Protein AF-A0A9E3Y944-F1 (afdb_monomer)

Structure (mmCIF, N/CA/C/O backbone):
data_AF-A0A9E3Y944-F1
#
_entry.id   AF-A0A9E3Y944-F1
#
loop_
_atom_site.group_PDB
_atom_site.id
_atom_site.type_symbol
_atom_site.label_atom_id
_atom_site.label_alt_id
_atom_site.label_comp_id
_atom_site.label_asym_id
_atom_site.label_entity_id
_atom_site.label_seq_id
_atom_site.pdbx_PDB_ins_code
_atom_site.Cartn_x
_atom_site.Cartn_y
_atom_site.Cartn_z
_atom_site.occupancy
_atom_site.B_iso_or_equiv
_atom_site.auth_seq_id
_atom_site.auth_comp_id
_atom_site.auth_asym_id
_atom_site.auth_atom_id
_atom_site.pdbx_PDB_model_num
ATOM 1 N N . MET A 1 1 ? 18.717 -58.190 49.166 1.00 42.91 1 MET A N 1
ATOM 2 C CA . MET A 1 1 ? 19.718 -58.370 48.093 1.00 42.91 1 MET A CA 1
ATOM 3 C C . MET A 1 1 ? 20.079 -56.992 47.581 1.00 42.91 1 MET A C 1
ATOM 5 O O . MET A 1 1 ? 19.170 -56.248 47.241 1.00 42.91 1 MET A O 1
ATOM 9 N N . THR A 1 2 ? 21.357 -56.631 47.616 1.00 50.69 2 THR A N 1
ATOM 10 C CA . THR A 1 2 ? 21.852 -55.272 47.348 1.00 50.69 2 THR A CA 1
ATOM 11 C C . THR A 1 2 ? 23.089 -55.348 46.461 1.00 50.69 2 THR A C 1
ATOM 13 O O . THR A 1 2 ? 24.039 -56.039 46.811 1.00 50.69 2 THR A O 1
ATOM 16 N N . ALA A 1 3 ? 23.063 -54.632 45.341 1.00 40.94 3 ALA A N 1
ATOM 17 C CA . ALA A 1 3 ? 24.206 -54.298 44.492 1.00 40.94 3 ALA A CA 1
ATOM 18 C C . ALA A 1 3 ? 23.896 -52.880 43.979 1.00 40.94 3 ALA A C 1
ATOM 20 O O . ALA A 1 3 ? 22.859 -52.686 43.353 1.00 40.94 3 ALA A O 1
ATOM 21 N N . GLU A 1 4 ? 24.534 -51.807 44.442 1.00 42.47 4 GLU A N 1
ATOM 22 C CA . GLU A 1 4 ? 25.970 -51.479 44.527 1.00 42.47 4 GLU A CA 1
ATOM 23 C C . GLU A 1 4 ? 26.572 -51.059 43.174 1.00 42.47 4 GLU A C 1
ATOM 25 O O . GLU A 1 4 ? 26.452 -51.739 42.157 1.00 42.47 4 GLU A O 1
ATOM 30 N N . SER A 1 5 ? 27.176 -49.870 43.189 1.00 48.81 5 SER A N 1
ATOM 31 C CA . SER A 1 5 ? 27.512 -49.037 42.034 1.00 48.81 5 SER A CA 1
ATOM 32 C C . SER A 1 5 ? 28.901 -49.319 41.452 1.00 48.81 5 SER A C 1
ATOM 34 O O . SER A 1 5 ? 29.883 -49.350 42.191 1.00 48.81 5 SER A O 1
ATOM 36 N N . ALA A 1 6 ? 29.034 -49.365 40.121 1.00 43.41 6 ALA A N 1
ATOM 37 C CA . ALA A 1 6 ? 30.316 -49.296 39.398 1.00 43.41 6 ALA A CA 1
ATOM 38 C C . ALA A 1 6 ? 30.081 -49.078 37.885 1.00 43.41 6 ALA A C 1
ATOM 40 O O . ALA A 1 6 ? 29.029 -49.465 37.395 1.00 43.41 6 ALA A O 1
ATOM 41 N N . LYS A 1 7 ? 30.990 -48.537 37.057 1.00 39.50 7 LYS A N 1
ATOM 42 C CA . LYS A 1 7 ? 32.161 -47.643 37.228 1.00 39.50 7 LYS A CA 1
ATOM 43 C C . LYS A 1 7 ? 32.462 -47.011 35.844 1.00 39.50 7 LYS A C 1
ATOM 45 O O . LYS A 1 7 ? 31.946 -47.460 34.829 1.00 39.50 7 LYS A O 1
ATOM 50 N N . ARG A 1 8 ? 33.293 -45.962 35.820 1.00 43.53 8 ARG A N 1
ATOM 51 C CA . ARG A 1 8 ? 33.811 -45.263 34.616 1.00 43.53 8 ARG A CA 1
ATOM 52 C C . ARG A 1 8 ? 34.724 -46.172 33.747 1.00 43.53 8 ARG A C 1
ATOM 54 O O . ARG A 1 8 ? 35.094 -47.238 34.228 1.00 43.53 8 ARG A O 1
ATOM 61 N N . VAL A 1 9 ? 35.226 -45.640 32.609 1.00 42.06 9 VAL A N 1
ATOM 62 C CA . VAL A 1 9 ? 36.671 -45.564 32.194 1.00 42.06 9 VAL A CA 1
ATOM 63 C C . VAL A 1 9 ? 36.991 -45.969 30.719 1.00 42.06 9 VAL A C 1
ATOM 65 O O . VAL A 1 9 ? 36.713 -47.098 30.347 1.00 42.06 9 VAL A O 1
ATOM 68 N N . LEU A 1 10 ? 37.713 -45.079 29.985 1.00 41.59 10 LEU A N 1
ATOM 69 C CA . LEU A 1 10 ? 38.567 -45.263 28.760 1.00 41.59 10 LEU A CA 1
ATOM 70 C C . LEU A 1 10 ? 37.928 -45.905 27.489 1.00 41.59 10 LEU A C 1
ATOM 72 O O . LEU A 1 10 ? 36.894 -46.546 27.567 1.00 41.59 10 LEU A O 1
ATOM 76 N N . ALA A 1 11 ? 38.504 -45.851 26.275 1.00 35.75 11 ALA A N 1
ATOM 77 C CA . ALA A 1 11 ? 39.345 -44.866 25.562 1.00 35.75 11 ALA A CA 1
ATOM 78 C C . ALA A 1 11 ? 39.525 -45.316 24.096 1.00 35.75 11 ALA A C 1
ATOM 80 O O . ALA A 1 11 ? 39.413 -46.503 23.802 1.00 35.75 11 ALA A O 1
ATOM 81 N N . ALA A 1 12 ? 39.924 -44.405 23.205 1.00 39.59 12 ALA A N 1
ATOM 82 C CA . ALA A 1 12 ? 40.596 -44.759 21.954 1.00 39.59 12 ALA A CA 1
ATOM 83 C C . ALA A 1 12 ? 41.656 -43.697 21.633 1.00 39.59 12 ALA A C 1
ATOM 85 O O . ALA A 1 12 ? 41.335 -42.522 21.472 1.00 39.59 12 ALA A O 1
ATOM 86 N N . ALA A 1 13 ? 42.921 -44.109 21.581 1.00 39.19 13 ALA A N 1
ATOM 87 C CA . ALA A 1 13 ? 44.045 -43.264 21.196 1.00 39.19 13 ALA A CA 1
ATOM 88 C C . ALA A 1 13 ? 44.600 -43.743 19.855 1.00 39.19 13 ALA A C 1
ATOM 90 O O . ALA A 1 13 ? 44.690 -44.947 19.629 1.00 39.19 13 ALA A O 1
ATOM 91 N N . LEU A 1 14 ? 45.035 -42.811 19.008 1.00 42.38 14 LEU A N 1
ATOM 92 C CA . LEU A 1 14 ? 45.915 -43.098 17.877 1.00 42.38 14 LEU A CA 1
ATOM 93 C C . LEU A 1 14 ? 46.786 -41.868 17.617 1.00 42.38 14 LEU A C 1
ATOM 95 O O . LEU A 1 14 ? 46.366 -40.892 17.004 1.00 42.38 14 LEU A O 1
ATOM 99 N N . ALA A 1 15 ? 48.003 -41.915 18.154 1.00 42.09 15 ALA A N 1
ATOM 100 C CA . ALA A 1 15 ? 49.055 -40.949 17.875 1.00 42.09 15 ALA A CA 1
ATOM 101 C C . ALA A 1 15 ? 49.911 -41.458 16.709 1.00 42.09 15 ALA A C 1
ATOM 103 O O . ALA A 1 15 ? 50.175 -42.656 16.620 1.00 42.09 15 ALA A O 1
ATOM 104 N N . THR A 1 16 ? 50.396 -40.557 15.855 1.00 49.53 16 THR A N 1
ATOM 105 C CA . THR A 1 16 ? 51.468 -40.864 14.895 1.00 49.53 16 THR A CA 1
ATOM 106 C C . THR A 1 16 ? 52.508 -39.748 14.960 1.00 49.53 16 THR A C 1
ATOM 108 O O . THR A 1 16 ? 52.182 -38.583 14.750 1.00 49.53 16 THR A O 1
ATOM 111 N N . LEU A 1 17 ? 53.743 -40.102 15.325 1.00 42.56 17 LEU A N 1
ATOM 112 C CA . LEU A 1 17 ? 54.882 -39.183 15.437 1.00 42.56 17 LEU A CA 1
ATOM 113 C C . LEU A 1 17 ? 55.502 -38.895 14.062 1.00 42.56 17 LEU A C 1
ATOM 115 O O . LEU A 1 17 ? 55.553 -39.785 13.216 1.00 42.56 17 LEU A O 1
ATOM 119 N N . LEU A 1 18 ? 56.107 -37.712 13.908 1.00 49.50 18 LEU A N 1
ATOM 120 C CA . LEU A 1 18 ? 57.105 -37.425 12.870 1.00 49.50 18 LEU A CA 1
ATOM 121 C C . LEU A 1 18 ? 58.295 -36.641 13.444 1.00 49.50 18 LEU A C 1
ATOM 123 O O . LEU A 1 18 ? 58.135 -35.816 14.342 1.00 49.50 18 LEU A O 1
ATOM 127 N N . LEU A 1 19 ? 59.494 -36.971 12.948 1.00 48.78 19 LEU A N 1
ATOM 128 C CA . LEU A 1 19 ? 60.797 -36.755 13.592 1.00 48.78 19 LEU A CA 1
ATOM 129 C C . LEU A 1 19 ? 61.921 -36.660 12.537 1.00 48.78 19 LEU A C 1
ATOM 131 O O . LEU A 1 19 ? 61.824 -37.324 11.510 1.00 48.78 19 LEU A O 1
ATOM 135 N N . VAL A 1 20 ? 63.045 -35.963 12.751 1.00 48.31 20 VAL A N 1
ATOM 136 C CA . VAL A 1 20 ? 63.365 -34.877 13.709 1.00 48.31 20 VAL A CA 1
ATOM 137 C C . VAL A 1 20 ? 64.649 -34.172 13.233 1.00 48.31 20 VAL A C 1
ATOM 139 O O . VAL A 1 20 ? 65.540 -34.848 12.720 1.00 48.31 20 VAL A O 1
ATOM 142 N N . ALA A 1 21 ? 64.785 -32.852 13.413 1.00 46.34 21 ALA A N 1
ATOM 143 C CA . ALA A 1 21 ? 66.061 -32.152 13.205 1.00 46.34 21 ALA A CA 1
ATOM 144 C C . ALA A 1 21 ? 66.128 -30.816 13.965 1.00 46.34 21 ALA A C 1
ATOM 146 O O . ALA A 1 21 ? 65.141 -30.089 14.032 1.00 46.34 21 ALA A O 1
ATOM 147 N N . ALA A 1 22 ? 67.304 -30.497 14.509 1.00 47.91 22 ALA A N 1
ATOM 148 C CA . ALA A 1 22 ? 67.586 -29.252 15.218 1.00 47.91 22 ALA A CA 1
ATOM 149 C C . ALA A 1 22 ? 68.597 -28.389 14.444 1.00 47.91 22 ALA A C 1
ATOM 151 O O . ALA A 1 22 ? 69.594 -28.912 13.951 1.00 47.91 22 ALA A O 1
ATOM 152 N N . CYS A 1 23 ? 68.373 -27.075 14.441 1.00 49.53 23 CYS A N 1
ATOM 153 C CA . CYS A 1 23 ? 69.399 -26.035 14.326 1.00 49.53 23 CYS A CA 1
ATOM 154 C C . CYS A 1 23 ? 69.097 -25.045 15.462 1.00 49.53 23 CYS A C 1
ATOM 156 O O . CYS A 1 23 ? 67.969 -24.575 15.570 1.00 49.53 23 CYS A O 1
ATOM 158 N N . ASP A 1 24 ? 69.939 -24.994 16.491 1.00 42.72 24 ASP A N 1
ATOM 159 C CA . ASP A 1 24 ? 71.101 -24.092 16.627 1.00 42.72 24 ASP A CA 1
ATOM 160 C C . ASP A 1 24 ? 70.684 -22.716 17.195 1.00 42.72 24 ASP A C 1
ATOM 162 O O . ASP A 1 24 ? 69.557 -22.262 17.010 1.00 42.72 24 ASP A O 1
ATOM 166 N N . SER A 1 25 ? 71.530 -22.108 18.026 1.00 51.06 25 SER A N 1
ATOM 167 C CA . SER A 1 25 ? 71.159 -21.041 18.963 1.00 51.06 25 SER A CA 1
ATOM 168 C C . SER A 1 25 ? 72.151 -19.881 18.946 1.00 51.06 25 SER A C 1
ATOM 170 O O . SER A 1 25 ? 73.203 -19.942 19.575 1.00 51.06 25 SER A O 1
ATOM 172 N N . THR A 1 26 ? 71.787 -18.782 18.287 1.00 49.09 26 THR A N 1
ATOM 173 C CA . THR A 1 26 ? 72.357 -17.430 18.486 1.00 49.09 26 THR A CA 1
ATOM 174 C C . THR A 1 26 ? 71.375 -16.432 17.849 1.00 49.09 26 THR A C 1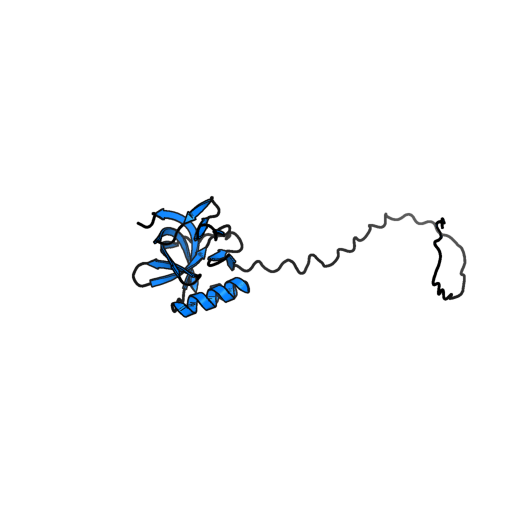
ATOM 176 O O . THR A 1 26 ? 71.092 -16.507 16.664 1.00 49.09 26 THR A O 1
ATOM 179 N N . GLN A 1 27 ? 70.591 -15.693 18.636 1.00 49.06 27 GLN A N 1
ATOM 180 C CA . GLN A 1 27 ? 70.938 -14.403 19.249 1.00 49.06 27 GLN A CA 1
ATOM 181 C C . GLN A 1 27 ? 71.018 -13.237 18.247 1.00 49.06 27 GLN A C 1
ATOM 183 O O . GLN A 1 27 ? 72.052 -13.042 17.621 1.00 49.06 27 GLN A O 1
ATOM 188 N N . ASP A 1 28 ? 70.001 -12.368 18.263 1.00 39.78 28 ASP A N 1
ATOM 189 C CA . ASP A 1 28 ? 70.232 -10.917 18.255 1.00 39.78 28 ASP A CA 1
ATOM 190 C C . ASP A 1 28 ? 69.121 -10.157 19.012 1.00 39.78 28 ASP A C 1
ATOM 192 O O . ASP A 1 28 ? 68.056 -10.705 19.310 1.00 39.78 28 ASP A O 1
ATOM 196 N N . ARG A 1 29 ? 69.398 -8.904 19.385 1.00 47.12 29 ARG A N 1
ATOM 197 C CA . ARG A 1 29 ? 68.495 -7.976 20.077 1.00 47.12 29 ARG A CA 1
ATOM 198 C C . ARG A 1 29 ? 67.806 -7.070 19.053 1.00 47.12 29 ARG A C 1
ATOM 200 O O . ARG A 1 29 ? 68.489 -6.371 18.317 1.00 47.12 29 ARG A O 1
ATOM 207 N N . GLY A 1 30 ? 66.478 -6.978 19.082 1.00 35.75 30 GLY A N 1
ATOM 208 C CA . GLY A 1 30 ? 65.730 -6.077 18.197 1.00 35.75 30 GLY A CA 1
ATOM 209 C C . GLY A 1 30 ? 64.381 -5.678 18.784 1.00 35.75 30 GLY A C 1
ATOM 210 O O . GLY A 1 30 ? 63.474 -6.493 18.888 1.00 35.75 30 GLY A O 1
ATOM 211 N N . ASN A 1 31 ? 64.271 -4.422 19.203 1.00 43.91 31 ASN A N 1
ATOM 212 C CA . ASN A 1 31 ? 63.045 -3.791 19.684 1.00 43.91 31 ASN A CA 1
ATOM 213 C C . ASN A 1 31 ? 62.163 -3.396 18.489 1.00 43.91 31 ASN A C 1
ATOM 215 O O . ASN A 1 31 ? 62.566 -2.474 17.789 1.00 43.91 31 ASN A O 1
ATOM 219 N N . GLU A 1 32 ? 60.970 -3.983 18.306 1.00 39.91 32 GLU A N 1
ATOM 220 C CA . GLU A 1 32 ? 59.918 -3.380 17.463 1.00 39.91 32 GLU A CA 1
ATOM 221 C C . GLU A 1 32 ? 58.499 -3.968 17.663 1.00 39.91 32 GLU A C 1
ATOM 223 O O . GLU A 1 32 ? 58.258 -5.142 17.414 1.00 39.91 32 GLU A O 1
ATOM 228 N N . LEU A 1 33 ? 57.578 -3.070 18.056 1.00 45.97 33 LEU A N 1
ATOM 229 C CA . LEU A 1 33 ? 56.108 -3.053 17.886 1.00 45.97 33 LEU A CA 1
ATOM 230 C C . LEU A 1 33 ? 55.227 -4.197 18.464 1.00 45.97 33 LEU A C 1
ATOM 232 O O . LEU A 1 33 ? 55.511 -5.380 18.298 1.00 45.97 33 LEU A O 1
ATOM 236 N N . PRO A 1 34 ? 54.072 -3.864 19.088 1.00 41.06 34 PRO A N 1
ATOM 237 C CA . PRO A 1 34 ? 53.089 -4.868 19.482 1.00 41.06 34 PRO A CA 1
ATOM 238 C C . PRO A 1 34 ? 52.435 -5.482 18.240 1.00 41.06 34 PRO A C 1
ATOM 240 O O . PRO A 1 34 ? 51.902 -4.768 17.386 1.00 41.06 34 PRO A O 1
ATOM 243 N N . THR A 1 35 ? 52.420 -6.814 18.162 1.00 37.28 35 THR A N 1
ATOM 244 C CA . THR A 1 35 ? 51.648 -7.537 17.150 1.00 37.28 35 THR A CA 1
ATOM 245 C C . THR A 1 35 ? 50.169 -7.226 17.350 1.00 37.28 35 THR A C 1
ATOM 247 O O . THR A 1 35 ? 49.524 -7.743 18.261 1.00 37.28 35 THR A O 1
ATOM 250 N N . THR A 1 36 ? 49.637 -6.346 16.504 1.00 46.53 36 THR A N 1
ATOM 251 C CA . THR A 1 36 ? 48.198 -6.093 16.435 1.00 46.53 36 THR A CA 1
ATOM 252 C C . THR A 1 36 ? 47.539 -7.416 16.073 1.00 46.53 36 THR A C 1
ATOM 254 O O . THR A 1 36 ? 47.828 -7.954 15.004 1.00 46.53 36 THR A O 1
ATOM 257 N N . SER A 1 37 ? 46.685 -7.957 16.948 1.00 45.06 37 SER A N 1
ATOM 258 C CA . SER A 1 37 ? 45.838 -9.085 16.568 1.00 45.06 37 SER A CA 1
ATOM 259 C C . SER A 1 37 ? 45.005 -8.647 15.375 1.00 45.06 37 SER A C 1
ATOM 261 O O . SER A 1 37 ? 44.083 -7.842 15.521 1.00 45.06 37 SER A O 1
ATOM 263 N N . VAL A 1 38 ? 45.340 -9.170 14.196 1.00 50.25 38 VAL A N 1
ATOM 264 C CA . VAL A 1 38 ? 44.440 -9.136 13.052 1.00 50.25 38 VAL A CA 1
ATOM 265 C C . VAL A 1 38 ? 43.253 -9.981 13.473 1.00 50.25 38 VAL A C 1
ATOM 267 O O . VAL A 1 38 ? 43.317 -11.207 13.478 1.00 50.25 38 VAL A O 1
ATOM 270 N N . VAL A 1 39 ? 42.193 -9.306 13.915 1.00 50.28 39 VAL A N 1
ATOM 271 C CA . VAL A 1 39 ? 40.886 -9.925 14.069 1.00 50.28 39 VAL A CA 1
ATOM 272 C C . VAL A 1 39 ? 40.542 -10.461 12.690 1.00 50.28 39 VAL A C 1
ATOM 274 O O . VAL A 1 39 ? 40.354 -9.677 11.756 1.00 50.28 39 VAL A O 1
ATOM 277 N N . GLU A 1 40 ? 40.495 -11.787 12.557 1.00 49.22 40 GLU A N 1
ATOM 278 C CA . GLU A 1 40 ? 39.879 -12.429 11.405 1.00 49.22 40 GLU A CA 1
ATOM 279 C C . GLU A 1 40 ? 38.422 -11.977 11.386 1.00 49.22 40 GLU A C 1
ATOM 281 O O . GLU A 1 40 ? 37.560 -12.508 12.086 1.00 49.22 40 GLU A O 1
ATOM 286 N N . THR A 1 41 ? 38.174 -10.917 10.618 1.00 48.56 41 THR A N 1
ATOM 287 C CA . THR A 1 41 ? 36.836 -10.423 10.331 1.00 48.56 41 THR A CA 1
ATOM 288 C C . THR A 1 41 ? 36.196 -11.478 9.453 1.00 48.56 41 THR A C 1
ATOM 290 O O . THR A 1 41 ? 36.349 -11.479 8.233 1.00 48.56 41 THR A O 1
ATOM 293 N N . THR A 1 42 ? 35.544 -12.434 10.113 1.00 50.84 42 THR A N 1
ATOM 294 C CA . THR A 1 42 ? 34.715 -13.457 9.487 1.00 50.84 42 THR A CA 1
ATOM 295 C C . THR A 1 42 ? 33.822 -12.785 8.458 1.00 50.84 42 THR A C 1
ATOM 297 O O . THR A 1 42 ? 33.106 -11.847 8.807 1.00 50.84 42 THR A O 1
ATOM 300 N N . ALA A 1 43 ? 33.830 -13.273 7.217 1.00 51.16 43 ALA A N 1
ATOM 301 C CA . ALA A 1 43 ? 33.137 -12.663 6.076 1.00 51.16 43 ALA A CA 1
ATOM 302 C C . ALA A 1 43 ? 31.588 -12.657 6.171 1.00 51.16 43 ALA A C 1
ATOM 304 O O . ALA A 1 43 ? 30.902 -12.389 5.191 1.00 51.16 43 ALA A O 1
ATOM 305 N N . SER A 1 44 ? 31.037 -12.908 7.362 1.00 47.94 44 SER A N 1
ATOM 306 C CA . SER A 1 44 ? 29.611 -12.979 7.687 1.00 47.94 44 SER A CA 1
ATOM 307 C C . SER A 1 44 ? 28.869 -11.637 7.597 1.00 47.94 44 SER A C 1
ATOM 309 O O . SER A 1 44 ? 27.660 -11.620 7.778 1.00 47.94 44 SER A O 1
ATOM 311 N N . THR A 1 45 ? 29.561 -10.520 7.355 1.00 51.66 45 THR A N 1
ATOM 312 C CA . THR A 1 45 ? 28.970 -9.175 7.207 1.00 51.66 45 THR A CA 1
ATOM 313 C C . THR A 1 45 ? 28.952 -8.658 5.765 1.00 51.66 45 THR A C 1
ATOM 315 O O . THR A 1 45 ? 28.555 -7.518 5.544 1.00 51.66 45 THR A O 1
ATOM 318 N N . VAL A 1 46 ? 29.377 -9.458 4.777 1.00 48.81 46 VAL A N 1
ATOM 319 C CA . VAL A 1 46 ? 29.471 -9.016 3.367 1.00 48.81 46 VAL A CA 1
ATOM 320 C C . VAL A 1 46 ? 28.309 -9.527 2.500 1.00 48.81 46 VAL A C 1
ATOM 322 O O . VAL A 1 46 ? 28.002 -8.914 1.483 1.00 48.81 46 VAL A O 1
ATOM 325 N N . GLU A 1 47 ? 27.603 -10.584 2.916 1.00 48.50 47 GLU A N 1
ATOM 326 C CA . GLU A 1 47 ? 26.369 -11.050 2.249 1.00 48.50 47 GLU A CA 1
ATOM 327 C C . GLU A 1 47 ? 25.093 -10.337 2.745 1.00 48.50 47 GLU A C 1
ATOM 329 O O . GLU A 1 47 ? 24.058 -10.418 2.090 1.00 48.50 47 GLU A O 1
ATOM 334 N N . GLU A 1 48 ? 25.160 -9.578 3.848 1.00 47.16 48 GLU A N 1
ATOM 335 C CA . GLU A 1 48 ? 24.006 -8.886 4.455 1.00 47.16 48 GLU A CA 1
ATOM 336 C C . GLU A 1 48 ? 24.009 -7.360 4.220 1.00 47.16 48 GLU A C 1
ATOM 338 O O . GLU A 1 48 ? 23.561 -6.566 5.043 1.00 47.16 48 GLU A O 1
ATOM 343 N N . ILE A 1 49 ? 24.481 -6.939 3.043 1.00 42.69 49 ILE A N 1
ATOM 344 C CA . ILE A 1 49 ? 23.998 -5.707 2.400 1.00 42.69 49 ILE A CA 1
ATOM 345 C C . ILE A 1 49 ? 23.388 -6.096 1.054 1.00 42.69 49 ILE A C 1
ATOM 347 O O . ILE A 1 49 ? 23.817 -5.659 -0.015 1.00 42.69 49 ILE A O 1
ATOM 351 N N . ALA A 1 50 ? 22.349 -6.931 1.109 1.00 50.44 50 ALA A N 1
ATOM 352 C CA . ALA A 1 50 ? 21.346 -6.891 0.060 1.00 50.44 50 ALA A CA 1
ATOM 353 C C . ALA A 1 50 ? 20.841 -5.442 -0.008 1.00 50.44 50 ALA A C 1
ATOM 355 O O . ALA A 1 50 ? 20.389 -4.903 1.005 1.00 50.44 50 ALA A O 1
ATOM 356 N N . GLU A 1 51 ? 20.947 -4.792 -1.173 1.00 50.38 51 GLU A N 1
ATOM 357 C CA . GLU A 1 51 ? 20.267 -3.515 -1.386 1.00 50.38 51 GLU A CA 1
ATOM 358 C C . GLU A 1 51 ? 18.800 -3.716 -1.014 1.00 50.38 51 GLU A C 1
ATOM 360 O O . GLU A 1 51 ? 18.113 -4.520 -1.649 1.00 50.38 51 GLU A O 1
ATOM 365 N N . ALA A 1 52 ? 18.345 -3.025 0.037 1.00 53.75 52 ALA A N 1
ATOM 366 C CA . ALA A 1 52 ? 16.976 -3.131 0.510 1.00 53.75 52 ALA A CA 1
ATOM 367 C C . ALA A 1 52 ? 16.046 -2.812 -0.662 1.00 53.75 52 ALA A C 1
ATOM 369 O O . ALA A 1 52 ? 15.968 -1.664 -1.113 1.00 53.75 52 ALA A O 1
ATOM 370 N 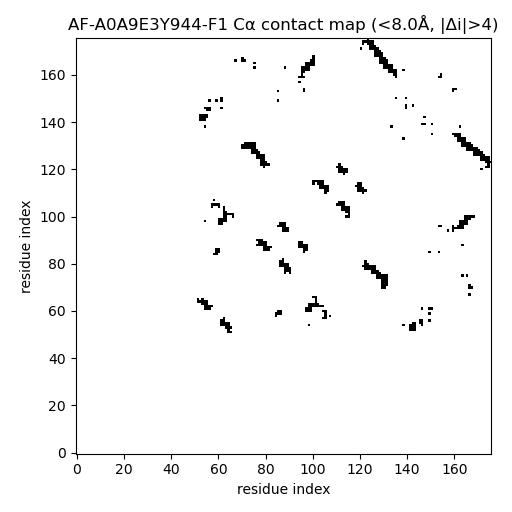N . LYS A 1 53 ? 15.402 -3.860 -1.186 1.00 63.84 53 LYS A N 1
ATOM 371 C CA . LYS A 1 53 ? 14.486 -3.773 -2.317 1.00 63.84 53 LYS A CA 1
ATOM 372 C C . LYS A 1 53 ? 13.430 -2.729 -1.985 1.00 63.84 53 LYS A C 1
ATOM 374 O O . LYS A 1 53 ? 12.897 -2.724 -0.885 1.00 63.84 53 LYS A O 1
ATOM 379 N N . GLY A 1 54 ? 13.178 -1.803 -2.906 1.00 82.69 54 GLY A N 1
ATOM 380 C CA . GLY A 1 54 ? 12.291 -0.663 -2.680 1.00 82.69 54 GLY A CA 1
ATOM 381 C C . GLY A 1 54 ? 10.895 -1.047 -2.182 1.00 82.69 54 GLY A C 1
ATOM 382 O O . GLY A 1 54 ? 10.300 -0.254 -1.457 1.00 82.69 54 GLY A O 1
ATOM 383 N N . LEU A 1 55 ? 10.407 -2.251 -2.506 1.00 89.50 55 LEU A N 1
ATOM 384 C CA . LEU A 1 55 ? 9.146 -2.808 -2.012 1.00 89.50 55 LEU A CA 1
ATOM 385 C C . LEU A 1 55 ? 9.329 -4.198 -1.383 1.00 89.50 55 LEU A C 1
ATOM 387 O O . LEU A 1 55 ? 9.992 -5.068 -1.951 1.00 89.50 55 LEU A O 1
ATOM 391 N N . THR A 1 56 ? 8.656 -4.403 -0.253 1.00 94.38 56 THR A N 1
ATOM 392 C CA . THR A 1 56 ? 8.425 -5.691 0.416 1.00 94.38 56 THR A CA 1
ATOM 393 C C . THR A 1 56 ? 6.917 -5.939 0.567 1.00 94.38 56 THR A C 1
ATOM 395 O O . THR A 1 56 ? 6.112 -5.096 0.159 1.00 94.38 56 THR A O 1
ATOM 398 N N . SER A 1 57 ? 6.512 -7.088 1.108 1.00 95.00 57 SER A N 1
ATOM 399 C CA . SER A 1 57 ? 5.102 -7.402 1.367 1.00 95.00 57 SER A CA 1
ATOM 400 C C . SER A 1 57 ? 4.829 -7.706 2.833 1.00 95.00 57 SER A C 1
ATOM 402 O O . SER A 1 57 ? 5.543 -8.512 3.428 1.00 95.00 57 SER A O 1
ATOM 404 N N . ASP A 1 58 ? 3.739 -7.157 3.363 1.00 95.75 58 ASP A N 1
ATOM 405 C CA . ASP A 1 58 ? 3.184 -7.521 4.669 1.00 95.75 58 ASP A CA 1
ATOM 406 C C . ASP A 1 58 ? 1.701 -7.879 4.509 1.00 95.75 58 ASP A C 1
ATOM 408 O O . ASP A 1 58 ? 0.875 -7.026 4.182 1.00 95.75 58 ASP A O 1
ATOM 412 N N . GLY A 1 59 ? 1.369 -9.165 4.645 1.00 94.25 59 GLY A N 1
ATOM 413 C CA . GLY A 1 59 ? 0.037 -9.686 4.332 1.00 94.25 59 GLY A CA 1
ATOM 414 C C . GLY A 1 59 ? -0.420 -9.304 2.906 1.00 94.25 59 GLY A C 1
ATOM 415 O O . GLY A 1 59 ? 0.234 -9.699 1.936 1.00 94.25 59 GLY A O 1
ATOM 416 N N . PRO A 1 60 ? -1.530 -8.555 2.746 1.00 95.94 60 PRO A N 1
ATOM 417 C CA . PRO A 1 60 ? -2.022 -8.074 1.453 1.00 95.94 60 PRO A CA 1
ATOM 418 C C . PRO A 1 60 ? -1.368 -6.754 0.989 1.00 95.94 60 PRO A C 1
ATOM 420 O O . PRO A 1 60 ? -1.731 -6.235 -0.070 1.00 95.94 60 PRO A O 1
ATOM 423 N N . LEU A 1 61 ? -0.449 -6.174 1.772 1.00 96.69 61 LEU A N 1
ATOM 424 C CA . LEU A 1 61 ? 0.151 -4.862 1.521 1.00 96.69 61 LEU A CA 1
ATOM 425 C C . LEU A 1 61 ? 1.468 -4.970 0.756 1.00 96.69 61 LEU A C 1
ATOM 427 O O . LEU A 1 61 ? 2.337 -5.763 1.106 1.00 96.69 61 LEU A O 1
ATOM 431 N N . LEU A 1 62 ? 1.656 -4.084 -0.221 1.00 95.12 62 LEU A N 1
ATOM 432 C CA . LEU A 1 62 ? 2.970 -3.740 -0.763 1.00 95.12 62 LEU A CA 1
ATOM 433 C C . LEU A 1 62 ? 3.505 -2.552 0.033 1.00 95.12 62 LEU A C 1
ATOM 435 O O . LEU A 1 62 ? 2.879 -1.496 0.029 1.00 95.12 62 LEU A O 1
ATOM 439 N N . VAL A 1 63 ? 4.637 -2.700 0.715 1.00 95.12 63 VAL A N 1
ATOM 440 C CA . VAL A 1 63 ? 5.170 -1.690 1.645 1.00 95.12 63 VAL A CA 1
ATOM 441 C C . VAL A 1 63 ? 6.559 -1.256 1.193 1.00 95.12 63 VAL A C 1
ATOM 443 O O . VAL A 1 63 ? 7.389 -2.091 0.835 1.00 95.12 63 VAL A O 1
ATOM 446 N N . ALA A 1 64 ? 6.847 0.046 1.220 1.00 91.38 64 ALA A N 1
ATOM 447 C CA . ALA A 1 64 ? 8.202 0.532 0.982 1.00 91.38 64 ALA A CA 1
ATOM 448 C C . ALA A 1 64 ? 9.158 -0.006 2.061 1.00 91.38 64 ALA A C 1
ATOM 450 O O . ALA A 1 64 ? 8.945 0.255 3.243 1.00 91.38 64 ALA A O 1
ATOM 451 N N . ALA A 1 65 ? 10.225 -0.724 1.687 1.00 89.06 65 ALA A N 1
ATOM 452 C CA . ALA A 1 65 ? 11.108 -1.378 2.670 1.00 89.06 65 ALA A CA 1
ATOM 453 C C . ALA A 1 65 ? 11.998 -0.400 3.466 1.00 89.06 65 ALA A C 1
ATOM 455 O O . ALA A 1 65 ? 12.627 -0.777 4.453 1.00 89.06 65 ALA A O 1
ATOM 456 N N . ARG A 1 66 ? 12.053 0.869 3.044 1.00 85.19 66 ARG A N 1
ATOM 457 C CA . ARG A 1 66 ? 12.690 1.981 3.759 1.00 85.19 66 ARG A CA 1
ATOM 458 C C . ARG A 1 66 ? 11.933 3.278 3.497 1.00 85.19 66 ARG A C 1
ATOM 460 O O . ARG A 1 66 ? 11.286 3.418 2.459 1.00 85.19 66 ARG A O 1
ATOM 467 N N . ALA A 1 67 ? 12.042 4.240 4.411 1.00 80.75 67 ALA A N 1
ATOM 468 C CA . ALA A 1 67 ? 11.524 5.584 4.178 1.00 80.75 67 ALA A CA 1
ATOM 469 C C . ALA A 1 67 ? 12.210 6.212 2.943 1.00 80.75 67 ALA A C 1
ATOM 471 O O . ALA A 1 67 ? 13.428 6.073 2.803 1.00 80.75 67 ALA A O 1
ATOM 472 N N . PRO A 1 68 ? 11.467 6.876 2.038 1.00 72.38 68 PRO A N 1
ATOM 473 C CA . PRO A 1 68 ? 12.052 7.501 0.859 1.00 72.38 68 PRO A CA 1
ATOM 474 C C . PRO A 1 68 ? 12.776 8.805 1.220 1.00 72.38 68 PRO A C 1
ATOM 476 O O . PRO A 1 68 ? 12.259 9.613 1.992 1.00 72.38 68 PRO A O 1
ATOM 479 N N . ASP A 1 69 ? 13.929 9.057 0.594 1.00 63.78 69 ASP A N 1
ATOM 480 C CA . ASP A 1 69 ? 14.693 10.304 0.774 1.00 63.78 69 ASP A CA 1
ATOM 481 C C . ASP A 1 69 ? 13.934 11.548 0.266 1.00 63.78 69 ASP A C 1
ATOM 483 O O . ASP A 1 69 ? 14.170 12.668 0.718 1.00 63.78 69 ASP A O 1
ATOM 487 N N . VAL A 1 70 ? 13.011 11.353 -0.685 1.00 60.47 70 VAL A N 1
ATOM 488 C CA . VAL A 1 70 ? 12.148 12.391 -1.263 1.00 60.47 70 VAL A CA 1
ATOM 489 C C . VAL A 1 70 ? 10.732 11.840 -1.427 1.00 60.47 70 VAL A C 1
ATOM 491 O O . VAL A 1 70 ? 10.527 10.806 -2.060 1.00 60.47 70 VAL A O 1
ATOM 494 N N . ILE A 1 71 ? 9.741 12.558 -0.898 1.00 62.62 71 ILE A N 1
ATOM 495 C CA . ILE A 1 71 ? 8.321 12.265 -1.118 1.00 62.62 71 ILE A CA 1
ATOM 496 C C . ILE A 1 71 ? 7.868 12.989 -2.389 1.00 62.62 71 ILE A C 1
ATOM 498 O O . ILE A 1 71 ? 7.926 14.218 -2.463 1.00 62.62 71 ILE A O 1
ATOM 502 N N . ASN A 1 72 ? 7.393 12.236 -3.384 1.00 60.88 72 ASN A N 1
ATOM 503 C CA . ASN A 1 72 ? 6.718 12.815 -4.545 1.00 60.88 72 ASN A CA 1
ATOM 504 C C . ASN A 1 72 ? 5.425 13.518 -4.097 1.00 60.88 72 ASN A C 1
ATOM 506 O O . ASN A 1 72 ? 4.681 13.004 -3.264 1.00 60.88 72 ASN A O 1
ATOM 510 N N . ALA A 1 73 ? 5.175 14.714 -4.633 1.00 64.25 73 ALA A N 1
ATOM 511 C CA . ALA A 1 73 ? 4.116 15.613 -4.168 1.00 64.25 73 ALA A CA 1
ATOM 512 C C . ALA A 1 73 ? 2.870 15.623 -5.075 1.00 64.25 73 ALA A C 1
ATOM 514 O O . ALA A 1 73 ? 2.157 16.627 -5.126 1.00 64.25 73 ALA A O 1
ATOM 515 N N . ALA A 1 74 ? 2.598 14.535 -5.804 1.00 80.44 74 ALA A N 1
ATOM 516 C CA . ALA A 1 74 ? 1.299 14.378 -6.451 1.00 80.44 74 ALA A CA 1
ATOM 517 C C . ALA A 1 74 ? 0.257 14.017 -5.383 1.00 80.44 74 ALA A C 1
ATOM 519 O O . ALA A 1 74 ? 0.512 13.166 -4.528 1.00 80.44 74 ALA A O 1
ATOM 520 N N . GLY A 1 75 ? -0.905 14.669 -5.426 1.00 83.69 75 GLY A N 1
ATOM 521 C CA . GLY A 1 75 ? -2.044 14.276 -4.603 1.00 83.69 75 GLY A CA 1
ATOM 522 C C . GLY A 1 75 ? -2.604 12.952 -5.111 1.00 83.69 75 GLY A C 1
ATOM 523 O O . GLY A 1 75 ? -3.026 12.879 -6.263 1.00 83.69 75 GLY A O 1
ATOM 524 N N . LEU A 1 76 ? -2.591 11.932 -4.259 1.00 88.75 76 LEU A N 1
ATOM 525 C CA . LEU A 1 76 ? -3.237 10.642 -4.489 1.00 88.75 76 LEU A CA 1
ATOM 526 C C . LEU A 1 76 ? -4.435 10.517 -3.546 1.00 88.75 76 LEU A C 1
ATOM 528 O O . LEU A 1 76 ? -4.355 10.922 -2.382 1.00 88.75 76 LEU A O 1
ATOM 532 N N . GLY A 1 77 ? -5.536 9.956 -4.035 1.00 90.69 77 GLY A N 1
ATOM 533 C CA . GLY A 1 77 ? -6.760 9.819 -3.259 1.00 90.69 77 GLY A CA 1
ATOM 534 C C . GLY A 1 77 ? -7.726 8.805 -3.851 1.00 90.69 77 GLY A C 1
ATOM 535 O O . GLY A 1 77 ? -7.637 8.465 -5.026 1.00 90.69 77 GLY A O 1
ATOM 536 N N . GLY A 1 78 ? -8.622 8.293 -3.015 1.00 94.12 78 GLY A N 1
ATOM 537 C CA . GLY A 1 78 ? -9.569 7.256 -3.411 1.00 94.12 78 GLY A CA 1
ATOM 538 C C . GLY A 1 78 ? -10.062 6.447 -2.220 1.00 94.12 78 GLY A C 1
ATOM 539 O O . GLY A 1 78 ? -9.606 6.647 -1.094 1.00 94.12 78 GLY A O 1
ATOM 540 N N . THR A 1 79 ? -11.000 5.544 -2.477 1.00 96.19 79 THR A N 1
ATOM 541 C CA . THR A 1 79 ? -11.546 4.628 -1.471 1.00 96.19 79 THR A CA 1
ATOM 542 C C . THR A 1 79 ? -10.773 3.313 -1.479 1.00 96.19 79 THR A C 1
ATOM 544 O O . THR A 1 79 ? -10.501 2.764 -2.550 1.00 96.19 79 THR A O 1
ATOM 547 N N . ILE A 1 80 ? -10.414 2.815 -0.297 1.00 96.38 80 ILE A N 1
ATOM 548 C CA . ILE A 1 80 ? -9.723 1.539 -0.121 1.00 96.38 80 ILE A CA 1
ATOM 549 C C . ILE A 1 80 ? -10.681 0.382 -0.377 1.00 96.38 80 ILE A C 1
ATOM 551 O O . ILE A 1 80 ? -11.744 0.281 0.232 1.00 96.38 80 ILE A O 1
ATOM 555 N N . GLU A 1 81 ? -10.271 -0.524 -1.257 1.00 94.75 81 GLU A N 1
ATOM 556 C CA . GLU A 1 81 ? -10.957 -1.784 -1.516 1.00 94.75 81 GLU A CA 1
ATOM 557 C C . GLU A 1 81 ? -9.981 -2.937 -1.267 1.00 94.75 81 GLU A C 1
ATOM 559 O O . GLU A 1 81 ? -8.848 -2.915 -1.751 1.00 94.75 81 GLU A O 1
ATOM 564 N N . ILE A 1 82 ? -10.415 -3.949 -0.514 1.00 94.25 82 ILE A N 1
ATOM 565 C CA . ILE A 1 82 ? -9.627 -5.152 -0.238 1.00 94.25 82 ILE A CA 1
ATOM 566 C C . ILE A 1 82 ? -10.367 -6.339 -0.852 1.00 94.25 82 ILE A C 1
ATOM 568 O O . ILE A 1 82 ? -11.481 -6.659 -0.439 1.00 94.25 82 ILE A O 1
ATOM 572 N N . VAL A 1 83 ? -9.761 -6.977 -1.856 1.00 91.88 83 VAL A N 1
ATOM 573 C CA . VAL A 1 83 ? -10.350 -8.115 -2.586 1.00 91.88 83 VAL A CA 1
ATOM 574 C C . VAL A 1 83 ? -9.293 -9.198 -2.744 1.00 91.88 83 VAL A 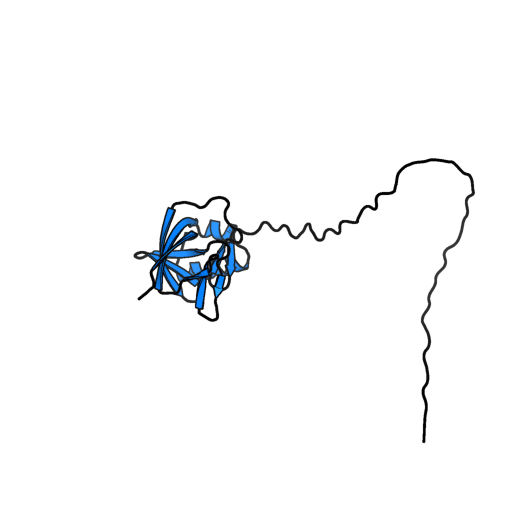C 1
ATOM 576 O O . VAL A 1 83 ? -8.173 -8.901 -3.152 1.00 91.88 83 VAL A O 1
ATOM 579 N N . ASP A 1 84 ? -9.633 -10.442 -2.398 1.00 91.31 84 ASP A N 1
ATOM 580 C CA . ASP A 1 84 ? -8.796 -11.638 -2.591 1.00 91.31 84 ASP A CA 1
ATOM 581 C C . ASP A 1 84 ? -7.328 -11.489 -2.118 1.00 91.31 84 ASP A C 1
ATOM 583 O O . ASP A 1 84 ? -6.379 -11.991 -2.727 1.00 91.31 84 ASP A O 1
ATOM 587 N N . GLY A 1 85 ? -7.136 -10.790 -0.991 1.00 92.12 85 GLY A N 1
ATOM 588 C CA . GLY A 1 85 ? -5.819 -10.557 -0.390 1.00 92.12 85 GLY A CA 1
ATOM 589 C C . GLY A 1 85 ? -4.955 -9.546 -1.151 1.00 92.12 85 GLY A C 1
ATOM 590 O O . GLY A 1 85 ? -3.730 -9.689 -1.173 1.00 92.12 85 GLY A O 1
ATOM 591 N N . CYS A 1 86 ? -5.590 -8.560 -1.786 1.00 94.31 86 CYS A N 1
ATOM 592 C CA . CYS A 1 86 ? -4.965 -7.453 -2.500 1.00 94.31 86 CYS A CA 1
ATOM 593 C C . CYS A 1 86 ? -5.641 -6.129 -2.119 1.00 94.31 86 CYS A C 1
ATOM 595 O O . CYS A 1 86 ? -6.870 -6.059 -2.054 1.00 94.31 86 CYS A O 1
ATOM 597 N N . VAL A 1 87 ? -4.842 -5.084 -1.881 1.00 95.38 87 VAL A N 1
ATOM 598 C CA . VAL A 1 87 ? -5.332 -3.746 -1.511 1.00 95.38 87 VAL A CA 1
ATOM 599 C C . VAL A 1 87 ? -5.258 -2.786 -2.693 1.00 95.38 87 VAL A C 1
ATOM 601 O O . VAL A 1 87 ? -4.200 -2.605 -3.308 1.00 95.38 87 VAL A O 1
ATOM 604 N N . TYR A 1 88 ? -6.388 -2.144 -2.973 1.00 93.94 88 TYR A N 1
ATOM 605 C CA . TYR A 1 88 ? -6.592 -1.269 -4.118 1.00 93.94 88 TYR A CA 1
ATOM 606 C C . TYR A 1 88 ? -7.078 0.117 -3.698 1.00 93.94 88 TYR A C 1
ATOM 608 O O . TYR A 1 88 ? -7.822 0.264 -2.728 1.00 93.94 88 TYR A O 1
ATOM 616 N N . LEU A 1 89 ? -6.689 1.128 -4.475 1.00 92.94 89 LEU A N 1
ATOM 617 C CA . LEU A 1 89 ? -7.252 2.472 -4.403 1.00 92.94 89 LEU A CA 1
ATOM 618 C C . LEU A 1 89 ? -8.257 2.635 -5.543 1.00 92.94 89 LEU A C 1
ATOM 620 O O . LEU A 1 89 ? -7.916 2.429 -6.711 1.00 92.94 89 LEU A O 1
ATOM 624 N N . THR A 1 90 ? -9.489 3.002 -5.204 1.00 91.81 90 THR A N 1
ATOM 625 C CA . THR A 1 90 ? -10.575 3.207 -6.167 1.00 91.81 90 THR A CA 1
ATOM 626 C C . THR A 1 90 ? -10.894 4.690 -6.321 1.00 91.81 90 THR A C 1
ATOM 628 O O . THR A 1 90 ? -11.210 5.384 -5.352 1.00 91.81 90 THR A O 1
ATOM 631 N N . GLU A 1 91 ? -10.828 5.193 -7.553 1.00 86.50 91 GLU A N 1
ATOM 632 C CA . GLU A 1 91 ? -11.309 6.533 -7.886 1.00 86.50 91 GLU A CA 1
ATOM 633 C C . GLU A 1 91 ? -11.903 6.548 -9.304 1.00 86.50 91 GLU A C 1
ATOM 635 O O . GLU A 1 91 ? -11.262 6.187 -10.294 1.00 86.50 91 GLU A O 1
ATOM 640 N N . GLY A 1 92 ? -13.180 6.929 -9.407 1.00 79.25 92 GLY A N 1
ATOM 641 C CA . GLY A 1 92 ? -13.931 6.828 -10.658 1.00 79.25 92 GLY A CA 1
ATOM 642 C C . GLY A 1 92 ? -14.039 5.372 -11.151 1.00 79.25 92 GLY A C 1
ATOM 643 O O . GLY A 1 92 ? -14.372 4.494 -10.359 1.00 79.25 92 GLY A O 1
ATOM 644 N N . PRO A 1 93 ? -13.805 5.090 -12.448 1.00 72.88 93 PRO A N 1
ATOM 645 C CA . PRO A 1 93 ? -13.855 3.732 -12.996 1.00 72.88 93 PRO A CA 1
ATOM 646 C C . PRO A 1 93 ? -12.542 2.942 -12.821 1.00 72.88 93 PRO A C 1
ATOM 648 O O . PRO A 1 93 ? -12.464 1.807 -13.289 1.00 72.88 93 PRO A O 1
ATOM 651 N N . GLY A 1 94 ? -11.498 3.547 -12.242 1.00 82.00 94 GLY A N 1
ATOM 652 C CA . GLY A 1 94 ? -10.160 2.963 -12.130 1.00 82.00 94 GLY A CA 1
ATOM 653 C C . GLY A 1 94 ? -9.907 2.258 -10.797 1.00 82.00 94 GLY A C 1
ATOM 654 O O . GLY A 1 94 ? -10.523 2.576 -9.779 1.00 82.00 94 GLY A O 1
ATOM 655 N N . ARG A 1 95 ? -8.960 1.314 -10.818 1.00 89.06 95 ARG A N 1
ATOM 656 C CA . ARG A 1 95 ? -8.398 0.653 -9.634 1.00 89.06 95 ARG A CA 1
ATOM 657 C C . ARG A 1 95 ? -6.880 0.594 -9.770 1.00 89.06 95 ARG A C 1
ATOM 659 O O . ARG A 1 95 ? -6.385 -0.026 -10.712 1.00 89.06 95 ARG A O 1
ATOM 666 N N . ASP A 1 96 ? -6.170 1.183 -8.818 1.00 90.69 96 ASP A N 1
ATOM 667 C CA . ASP A 1 96 ? -4.709 1.113 -8.737 1.00 90.69 96 ASP A CA 1
ATOM 668 C C . ASP A 1 96 ? -4.277 0.158 -7.622 1.00 90.69 96 ASP A C 1
ATOM 670 O O . ASP A 1 96 ? -4.917 0.080 -6.572 1.00 90.69 96 ASP A O 1
ATOM 674 N N . LEU A 1 97 ? -3.147 -0.526 -7.816 1.00 92.88 97 LEU A N 1
ATOM 675 C CA . LEU A 1 97 ? -2.454 -1.215 -6.723 1.00 92.88 97 LEU A CA 1
ATOM 676 C C . LEU A 1 97 ? -1.834 -0.188 -5.778 1.00 92.88 97 LEU A C 1
ATOM 678 O O . LEU A 1 97 ? -1.215 0.770 -6.244 1.00 92.88 97 LEU A O 1
ATOM 682 N N . VAL A 1 98 ? -1.946 -0.398 -4.466 1.00 93.19 98 VAL A N 1
ATOM 683 C CA . VAL A 1 98 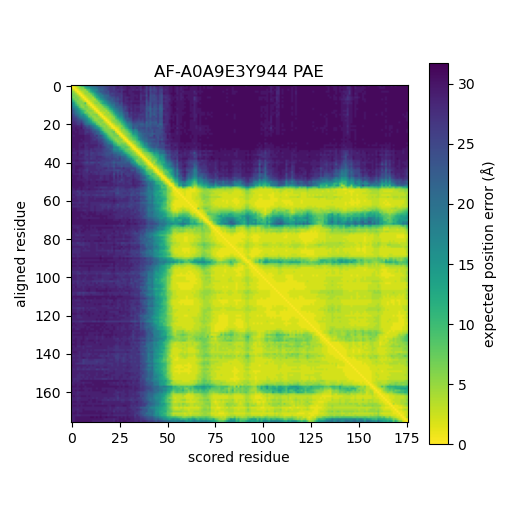? -1.425 0.558 -3.477 1.00 93.19 98 VAL A CA 1
ATOM 684 C C . VAL A 1 98 ? -0.051 0.143 -2.969 1.00 93.19 98 VAL A C 1
ATOM 686 O O . VAL A 1 98 ? 0.107 -0.930 -2.388 1.00 93.19 98 VAL A O 1
ATOM 689 N N . GLY A 1 99 ? 0.934 1.023 -3.157 1.00 93.50 99 GLY A N 1
ATOM 690 C CA . GLY A 1 99 ? 2.209 0.970 -2.445 1.00 93.50 99 GLY A CA 1
ATOM 691 C C . GLY A 1 99 ? 2.138 1.834 -1.187 1.00 93.50 99 GLY A C 1
ATOM 692 O O . GLY A 1 99 ? 1.863 3.031 -1.275 1.00 93.50 99 GLY A O 1
ATOM 693 N N . TRP A 1 100 ? 2.381 1.241 -0.024 1.00 94.88 100 TRP A N 1
ATOM 694 C CA . TRP A 1 100 ? 2.235 1.881 1.280 1.00 94.88 100 TRP A CA 1
ATOM 695 C C . TRP A 1 100 ? 3.546 2.497 1.795 1.00 94.88 100 TRP A C 1
ATOM 697 O O . TRP A 1 100 ? 4.627 1.962 1.519 1.00 94.88 100 TRP A O 1
ATOM 707 N N . PRO A 1 101 ? 3.480 3.590 2.5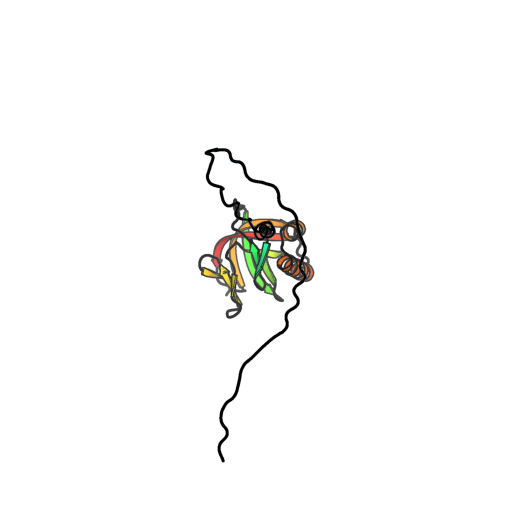86 1.00 93.31 101 PRO A N 1
ATOM 708 C CA . PRO A 1 101 ? 4.659 4.181 3.211 1.00 93.31 101 PRO A CA 1
ATOM 709 C C . PRO A 1 101 ? 5.376 3.189 4.134 1.00 93.31 101 PRO A C 1
ATOM 711 O O . PRO A 1 101 ? 4.741 2.346 4.770 1.00 93.31 101 PRO A O 1
ATOM 714 N N . PHE A 1 102 ? 6.692 3.342 4.274 1.00 93.38 102 PHE A N 1
ATOM 715 C CA . PHE A 1 102 ? 7.491 2.562 5.222 1.00 93.38 102 PHE A CA 1
ATOM 716 C C . PHE A 1 102 ? 6.923 2.624 6.648 1.00 93.38 102 PHE A C 1
ATOM 718 O O . PHE A 1 102 ? 6.519 3.687 7.119 1.00 93.38 102 PHE A O 1
ATOM 725 N N . GLY A 1 103 ? 6.923 1.480 7.335 1.00 94.56 103 GLY A N 1
ATOM 726 C CA . GLY A 1 103 ? 6.358 1.331 8.678 1.00 94.56 103 GLY A CA 1
ATOM 727 C C . GLY A 1 103 ? 4.838 1.129 8.712 1.00 94.56 103 GLY A C 1
ATOM 728 O O . GLY A 1 103 ? 4.296 0.916 9.792 1.00 94.56 103 GLY A O 1
ATOM 729 N N . THR A 1 104 ? 4.158 1.160 7.560 1.00 97.31 104 THR A N 1
ATOM 730 C CA . THR A 1 104 ? 2.787 0.639 7.445 1.00 97.31 104 THR A CA 1
ATOM 731 C C . THR A 1 104 ? 2.808 -0.882 7.581 1.00 97.31 104 THR A C 1
ATOM 733 O O . THR A 1 104 ? 3.698 -1.528 7.028 1.00 97.31 104 THR A O 1
ATOM 736 N N . ARG A 1 105 ? 1.835 -1.445 8.299 1.00 97.81 105 ARG A N 1
ATOM 737 C CA . ARG A 1 105 ? 1.708 -2.885 8.554 1.00 97.81 105 ARG A CA 1
ATOM 738 C C . ARG A 1 105 ? 0.272 -3.373 8.398 1.00 97.81 105 ARG A C 1
ATOM 740 O O . ARG A 1 105 ? -0.669 -2.589 8.549 1.00 97.81 105 ARG A O 1
ATOM 747 N N . TRP A 1 106 ? 0.109 -4.664 8.150 1.00 98.00 106 TRP A N 1
ATOM 748 C CA . TRP A 1 106 ? -1.183 -5.338 8.215 1.00 98.00 106 TRP A CA 1
ATOM 749 C C . TRP A 1 106 ? -1.498 -5.744 9.659 1.00 98.00 106 TRP A C 1
ATOM 751 O O . TRP A 1 106 ? -0.625 -6.181 10.414 1.00 98.00 106 TRP A O 1
ATOM 761 N N . ASP A 1 107 ? -2.755 -5.591 10.058 1.00 97.88 107 ASP A N 1
ATOM 762 C CA . ASP A 1 107 ? -3.301 -6.153 11.288 1.00 97.88 107 ASP A CA 1
ATOM 763 C C . ASP A 1 107 ? -4.340 -7.208 10.908 1.00 97.88 107 ASP A C 1
ATOM 765 O O . ASP A 1 107 ? -5.474 -6.895 10.549 1.00 97.88 107 ASP A O 1
ATOM 769 N N . ASP A 1 108 ? -3.915 -8.470 10.967 1.00 96.06 108 ASP A N 1
ATOM 770 C CA . ASP A 1 108 ? -4.719 -9.616 10.550 1.00 96.06 108 ASP A CA 1
ATOM 771 C C . ASP A 1 108 ? -5.842 -9.964 11.542 1.00 96.06 108 ASP A C 1
ATOM 773 O O . ASP A 1 108 ? -6.830 -10.580 11.150 1.00 96.06 108 ASP A O 1
ATOM 777 N N . GLU A 1 109 ? -5.748 -9.537 12.807 1.00 96.62 109 GLU A N 1
ATOM 778 C CA . GLU A 1 109 ? -6.816 -9.767 13.792 1.00 96.62 109 GLU A CA 1
ATOM 779 C C . GLU A 1 109 ? -8.028 -8.878 13.493 1.00 96.62 109 GLU A C 1
ATOM 781 O O . GLU A 1 109 ? -9.167 -9.345 13.534 1.00 96.62 109 GLU A O 1
ATOM 786 N N . ASN A 1 110 ? -7.776 -7.616 13.137 1.00 95.88 110 ASN A N 1
ATOM 787 C CA . ASN A 1 110 ? -8.820 -6.626 12.859 1.00 95.88 110 ASN A CA 1
ATOM 788 C C . ASN A 1 110 ? -9.070 -6.400 11.352 1.00 95.88 110 ASN A C 1
ATOM 790 O O . ASN A 1 110 ? -9.962 -5.636 10.997 1.00 95.88 110 ASN A O 1
ATOM 794 N N . GLN A 1 111 ? -8.311 -7.066 10.471 1.00 95.00 111 GLN A N 1
ATOM 795 C CA . GLN A 1 111 ? -8.358 -6.926 9.005 1.00 95.00 111 GLN A CA 1
ATOM 796 C C . GLN A 1 111 ? -8.207 -5.464 8.530 1.00 95.00 111 GLN A C 1
ATOM 798 O O . GLN A 1 111 ? -8.916 -5.002 7.633 1.00 95.00 111 GLN A O 1
ATOM 803 N N . GLN A 1 112 ? -7.265 -4.739 9.141 1.00 97.00 112 GLN A N 1
ATOM 804 C CA . GLN A 1 112 ? -7.044 -3.304 8.925 1.00 97.00 112 GLN A CA 1
ATOM 805 C C . GLN A 1 112 ? -5.585 -2.982 8.581 1.00 97.00 112 GLN A C 1
ATOM 807 O O . GLN A 1 112 ? -4.649 -3.719 8.904 1.00 97.00 112 GLN A O 1
ATOM 812 N N . ILE A 1 113 ? -5.382 -1.825 7.959 1.00 98.19 113 ILE A N 1
ATOM 813 C CA . ILE A 1 113 ? -4.067 -1.285 7.614 1.00 98.19 113 ILE A CA 1
ATOM 814 C C . ILE A 1 113 ? -3.659 -0.319 8.723 1.00 98.19 113 ILE A C 1
ATOM 816 O O . ILE A 1 113 ? -4.381 0.635 9.004 1.00 98.19 113 ILE A O 1
ATOM 820 N N . VAL A 1 114 ? -2.504 -0.534 9.353 1.00 98.25 114 VAL A N 1
ATOM 821 C CA . VAL A 1 114 ? -2.009 0.334 10.431 1.00 98.25 114 VAL A CA 1
ATOM 822 C C . VAL A 1 114 ? -0.813 1.131 9.927 1.00 98.25 114 VAL A C 1
ATOM 824 O O . VAL A 1 114 ? 0.227 0.563 9.594 1.00 98.25 114 VAL A O 1
ATOM 827 N N . LEU A 1 115 ? -0.955 2.454 9.871 1.00 97.50 115 LEU A N 1
ATOM 828 C CA . LEU A 1 115 ? 0.106 3.378 9.478 1.00 97.50 115 LEU A CA 1
ATOM 829 C C . LEU A 1 115 ? 1.211 3.465 10.543 1.00 97.50 115 LEU A C 1
ATOM 831 O O . LEU A 1 115 ? 1.019 3.136 11.714 1.00 97.50 115 LEU A O 1
ATOM 835 N N . ALA A 1 116 ? 2.375 3.982 10.142 1.00 95.69 116 ALA A N 1
ATOM 836 C CA . ALA A 1 116 ? 3.544 4.136 11.013 1.00 95.69 116 ALA A CA 1
ATOM 837 C C . ALA A 1 116 ? 3.326 5.076 12.223 1.00 95.69 116 ALA A C 1
ATOM 839 O O . ALA A 1 116 ? 4.071 4.999 13.199 1.00 95.69 116 ALA A O 1
ATOM 840 N N . ASP A 1 117 ? 2.324 5.960 12.175 1.00 94.81 117 ASP A N 1
ATOM 841 C CA . ASP A 1 117 ? 1.903 6.828 13.287 1.00 94.81 117 ASP A CA 1
ATOM 842 C C . ASP A 1 117 ? 0.800 6.208 14.170 1.00 94.81 117 ASP A C 1
ATOM 844 O O . ASP A 1 117 ? 0.387 6.812 15.162 1.00 94.81 117 ASP A O 1
ATOM 848 N N . GLY A 1 118 ? 0.360 4.987 13.851 1.00 96.69 118 GLY A N 1
ATOM 849 C CA . GLY A 1 118 ? -0.667 4.250 14.581 1.00 96.69 118 GLY A CA 1
ATOM 850 C C . GLY A 1 118 ? -2.103 4.556 14.154 1.00 96.69 118 GLY A C 1
ATOM 851 O O . GLY A 1 118 ? -3.016 3.972 14.738 1.00 96.69 118 GLY A O 1
ATOM 852 N N . GLN A 1 119 ? -2.331 5.423 13.159 1.00 97.25 119 GLN A N 1
ATOM 853 C CA . GLN A 1 119 ? -3.658 5.546 12.549 1.00 97.25 119 GLN A CA 1
ATOM 854 C C . GLN A 1 119 ? -4.030 4.258 11.800 1.00 97.25 119 GLN A C 1
ATOM 856 O O . GLN A 1 119 ? -3.171 3.608 11.203 1.00 97.25 119 GLN A O 1
ATOM 861 N N . THR A 1 120 ? -5.313 3.905 11.817 1.00 97.56 120 THR A N 1
ATOM 862 C CA . THR A 1 120 ? -5.856 2.734 11.121 1.00 97.56 120 THR A CA 1
ATOM 863 C C . THR A 1 120 ? -6.657 3.156 9.890 1.00 97.56 120 THR A C 1
ATOM 865 O O . THR A 1 120 ? -7.194 4.264 9.849 1.00 97.56 120 THR A O 1
ATOM 868 N N . ILE A 1 121 ? -6.684 2.292 8.877 1.00 97.69 121 ILE A N 1
ATOM 869 C CA . ILE A 1 121 ? -7.478 2.430 7.652 1.00 97.69 121 ILE A CA 1
ATOM 870 C C . ILE A 1 121 ? -8.166 1.088 7.394 1.00 97.69 121 ILE A C 1
ATOM 872 O O . ILE A 1 121 ? -7.503 0.044 7.352 1.00 97.69 121 ILE A O 1
ATOM 876 N N . GLU A 1 122 ? -9.476 1.124 7.198 1.00 96.75 122 GLU A N 1
ATOM 877 C CA . GLU A 1 122 ? -10.326 -0.035 6.927 1.00 96.75 122 GLU A CA 1
ATOM 878 C C . GLU A 1 122 ? -10.756 -0.085 5.446 1.00 96.75 122 GLU A C 1
ATOM 880 O O . GLU A 1 122 ? -10.558 0.853 4.666 1.00 96.75 122 GLU A O 1
ATOM 885 N N . ALA A 1 123 ? -11.342 -1.205 5.017 1.00 96.38 123 ALA A N 1
ATOM 886 C CA . ALA A 1 123 ? -11.962 -1.288 3.697 1.00 96.38 123 ALA A CA 1
ATOM 887 C C . ALA A 1 123 ? -13.207 -0.383 3.638 1.00 96.38 123 ALA A C 1
ATOM 889 O O . ALA A 1 123 ? -14.074 -0.457 4.504 1.00 96.38 123 ALA A O 1
ATOM 890 N N . GLY A 1 124 ? -13.315 0.444 2.597 1.00 96.69 124 GLY A N 1
ATOM 891 C CA . GLY A 1 124 ? -14.358 1.466 2.454 1.00 96.69 124 GLY A CA 1
ATOM 892 C C . GLY A 1 124 ? -13.910 2.878 2.843 1.00 96.69 124 GLY A C 1
ATOM 893 O O . GLY A 1 124 ? -14.514 3.842 2.365 1.00 96.69 124 GLY A O 1
ATOM 894 N N . ASP A 1 125 ? -12.828 3.028 3.611 1.00 97.62 125 ASP A N 1
ATOM 895 C CA . ASP A 1 125 ? -12.277 4.341 3.955 1.00 97.62 125 ASP A CA 1
ATOM 896 C C . ASP A 1 125 ? -11.775 5.081 2.717 1.00 97.62 125 ASP A C 1
ATOM 898 O O . ASP A 1 125 ? -11.115 4.508 1.842 1.00 97.62 125 ASP A O 1
ATOM 902 N N . ARG A 1 126 ? -12.031 6.389 2.659 1.00 96.12 126 ARG A N 1
ATOM 903 C CA . ARG A 1 126 ? -11.414 7.274 1.673 1.00 96.12 126 ARG A CA 1
ATOM 904 C C . ARG A 1 126 ? -10.138 7.867 2.254 1.00 96.12 126 ARG A C 1
ATOM 906 O O . ARG A 1 126 ? -10.161 8.513 3.295 1.00 96.12 126 ARG A O 1
ATOM 913 N N . ILE A 1 127 ? -9.022 7.696 1.553 1.00 95.44 127 ILE A N 1
ATOM 914 C CA . ILE A 1 127 ? -7.731 8.265 1.951 1.00 95.44 127 ILE A CA 1
ATOM 915 C C . ILE A 1 127 ? -7.287 9.368 0.994 1.00 95.44 127 ILE A C 1
ATOM 917 O O . ILE A 1 127 ? -7.621 9.356 -0.192 1.00 95.44 127 ILE A O 1
ATOM 921 N N . LEU A 1 128 ? -6.501 10.313 1.514 1.00 93.19 128 LEU A N 1
ATOM 922 C CA . LEU A 1 128 ? -5.815 11.354 0.744 1.00 93.19 128 LEU A CA 1
ATOM 923 C C . LEU A 1 128 ? -4.358 11.448 1.198 1.00 93.19 128 LEU A C 1
ATOM 925 O O . LEU A 1 128 ? -4.073 11.484 2.400 1.00 93.19 128 LEU A O 1
ATOM 929 N N . GLY A 1 129 ? -3.419 11.553 0.263 1.00 90.94 129 GLY A N 1
ATOM 930 C CA . GLY A 1 129 ? -1.993 11.587 0.578 1.00 90.94 129 GLY A CA 1
ATOM 931 C C . GLY A 1 129 ? -1.109 12.178 -0.513 1.00 90.94 129 GLY A C 1
ATOM 932 O O . GLY A 1 129 ? -1.562 12.509 -1.607 1.00 90.94 129 GLY A O 1
ATOM 933 N N . GLY A 1 130 ? 0.174 12.313 -0.185 1.00 88.06 130 GLY A N 1
ATOM 934 C CA . GLY A 1 130 ? 1.227 12.668 -1.133 1.00 88.06 130 GLY A CA 1
ATOM 935 C C . GLY A 1 130 ? 1.944 11.416 -1.628 1.00 88.06 130 GLY A C 1
ATOM 936 O O . GLY A 1 130 ? 2.320 10.555 -0.824 1.00 88.06 130 GLY A O 1
ATOM 937 N N . GLY A 1 131 ? 2.149 11.310 -2.936 1.00 86.94 131 GLY A N 1
ATOM 938 C CA . GLY A 1 131 ? 2.852 10.184 -3.538 1.00 86.94 131 GLY A CA 1
ATOM 939 C C . GLY A 1 131 ? 3.117 10.349 -5.030 1.00 86.94 131 GLY A C 1
ATOM 940 O O . GLY A 1 131 ? 3.290 11.460 -5.539 1.00 86.94 131 GLY A O 1
ATOM 941 N N . GLY A 1 132 ? 3.172 9.222 -5.734 1.00 84.62 132 GLY A N 1
ATOM 942 C CA . GLY A 1 132 ? 3.293 9.170 -7.188 1.00 84.62 132 GLY A CA 1
ATOM 943 C C . GLY A 1 132 ? 2.917 7.800 -7.752 1.00 84.62 132 GLY A C 1
ATOM 944 O O . GLY A 1 132 ? 2.943 6.797 -7.044 1.00 84.62 132 GLY A O 1
ATOM 945 N N . GLY A 1 133 ? 2.570 7.768 -9.038 1.00 84.50 133 GLY A N 1
ATOM 946 C CA . GLY A 1 133 ? 2.339 6.527 -9.774 1.00 84.50 133 GLY A CA 1
ATOM 947 C C . GLY A 1 133 ? 3.634 5.974 -10.368 1.00 84.50 133 GLY A C 1
ATOM 948 O O . GLY A 1 133 ? 4.423 6.719 -10.952 1.00 84.50 133 GLY A O 1
ATOM 949 N N . TYR A 1 134 ? 3.820 4.662 -10.265 1.00 84.06 134 TYR A N 1
ATOM 950 C CA . TYR A 1 134 ? 4.894 3.906 -10.910 1.00 84.06 134 TYR A CA 1
ATOM 951 C C . TYR A 1 134 ? 4.277 2.878 -11.858 1.00 84.06 134 TYR A C 1
ATOM 953 O O . TYR A 1 134 ? 3.203 2.343 -11.582 1.00 84.06 134 TYR A O 1
ATOM 961 N N . SER A 1 135 ? 4.942 2.557 -12.968 1.00 86.25 135 SER A N 1
ATOM 962 C CA . SER A 1 135 ? 4.512 1.399 -13.761 1.00 86.25 135 SER A CA 1
ATOM 963 C C . SER A 1 135 ? 4.736 0.107 -12.968 1.00 86.25 135 SER A C 1
ATOM 965 O O . SER A 1 135 ? 5.699 -0.002 -12.205 1.00 86.25 135 SER A O 1
ATOM 967 N N . VAL A 1 136 ? 3.887 -0.903 -13.179 1.00 85.38 136 VAL A N 1
ATOM 968 C CA . VAL A 1 136 ? 4.057 -2.219 -12.529 1.00 85.38 136 VAL A CA 1
ATOM 969 C C . VAL A 1 136 ? 5.431 -2.841 -12.825 1.00 85.38 136 VAL A C 1
ATOM 971 O O . VAL A 1 136 ? 5.985 -3.511 -11.961 1.00 85.38 136 VAL A O 1
ATOM 974 N N . LEU A 1 137 ? 6.030 -2.572 -13.992 1.00 84.38 137 LEU A N 1
ATOM 975 C CA . LEU A 1 137 ? 7.388 -3.028 -14.311 1.00 84.38 137 LEU A CA 1
ATOM 976 C C . LEU A 1 137 ? 8.436 -2.435 -13.352 1.00 84.38 137 LEU A C 1
ATOM 978 O O . LEU A 1 137 ? 9.218 -3.183 -12.774 1.00 84.38 137 LEU A O 1
ATOM 982 N N . GLN A 1 138 ? 8.399 -1.120 -13.113 1.00 85.88 138 GLN A N 1
ATOM 9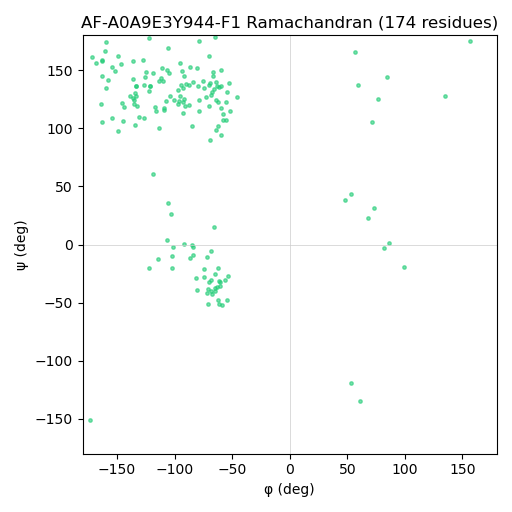83 C CA . GLN A 1 138 ? 9.299 -0.454 -12.159 1.00 85.88 138 GLN A CA 1
ATOM 984 C C . GLN A 1 138 ? 9.076 -0.944 -10.721 1.00 85.88 138 GLN A C 1
ATOM 986 O O . GLN A 1 138 ? 10.031 -1.084 -9.959 1.00 85.88 138 GLN A O 1
ATOM 991 N N . ALA A 1 139 ? 7.823 -1.227 -10.347 1.00 84.38 139 ALA A N 1
ATOM 992 C CA . ALA A 1 139 ? 7.507 -1.800 -9.041 1.00 84.38 139 ALA A CA 1
ATOM 993 C C . ALA A 1 139 ? 8.100 -3.213 -8.872 1.00 84.38 139 ALA A C 1
ATOM 995 O O . ALA A 1 139 ? 8.642 -3.514 -7.814 1.00 84.38 139 ALA A O 1
ATOM 996 N N . LEU A 1 140 ? 8.059 -4.049 -9.917 1.00 87.25 140 LEU A N 1
ATOM 997 C CA . LEU A 1 140 ? 8.639 -5.399 -9.915 1.00 87.25 140 LEU A CA 1
ATOM 998 C C . LEU A 1 140 ? 10.174 -5.390 -9.868 1.00 87.25 140 LEU A C 1
ATOM 1000 O O . LEU A 1 140 ? 10.760 -6.179 -9.134 1.00 87.25 140 LEU A O 1
ATOM 1004 N N . GLU A 1 141 ? 10.836 -4.486 -10.595 1.00 87.56 141 GLU A N 1
ATOM 1005 C CA . GLU A 1 141 ? 12.300 -4.312 -10.531 1.00 87.56 141 GLU A CA 1
ATOM 1006 C C . GLU A 1 141 ? 12.775 -3.914 -9.118 1.00 87.56 141 GLU A C 1
ATOM 1008 O O . GLU A 1 141 ? 13.833 -4.354 -8.644 1.00 87.56 141 GLU A O 1
ATOM 1013 N N . ALA A 1 142 ? 11.961 -3.105 -8.433 1.00 85.81 142 ALA A N 1
ATOM 1014 C CA . ALA A 1 142 ? 12.190 -2.646 -7.070 1.00 85.81 142 ALA A CA 1
ATOM 1015 C C . ALA A 1 142 ? 11.723 -3.630 -5.981 1.00 85.81 142 ALA A C 1
ATOM 1017 O O . ALA A 1 142 ? 12.029 -3.396 -4.816 1.00 85.81 142 ALA A O 1
ATOM 1018 N N . ALA A 1 143 ? 11.000 -4.700 -6.309 1.00 90.88 143 ALA A N 1
ATOM 1019 C CA . ALA A 1 143 ? 10.402 -5.603 -5.328 1.00 90.88 143 ALA A CA 1
ATOM 1020 C C . ALA A 1 143 ? 11.349 -6.726 -4.860 1.00 90.88 143 ALA A C 1
ATOM 1022 O O . ALA A 1 143 ? 12.255 -7.159 -5.580 1.00 90.88 143 ALA A O 1
ATOM 1023 N N . ASP A 1 144 ? 11.130 -7.214 -3.636 1.00 92.69 144 ASP A N 1
ATOM 1024 C CA . ASP A 1 144 ? 11.626 -8.519 -3.189 1.00 92.69 144 ASP A CA 1
ATOM 1025 C C . ASP A 1 144 ? 10.755 -9.679 -3.709 1.00 92.69 144 ASP A C 1
ATOM 1027 O O . ASP A 1 144 ? 9.723 -9.475 -4.346 1.00 92.69 144 ASP A O 1
ATOM 1031 N N . ALA A 1 145 ? 11.169 -10.924 -3.455 1.00 91.75 145 ALA A N 1
ATOM 1032 C CA . ALA A 1 145 ? 10.478 -12.106 -3.976 1.00 91.75 145 ALA A CA 1
ATOM 1033 C C . ALA A 1 145 ? 9.013 -12.227 -3.507 1.00 91.75 145 ALA A C 1
ATOM 1035 O O . ALA A 1 145 ? 8.168 -12.729 -4.251 1.00 91.75 145 ALA A O 1
ATOM 1036 N N . SER A 1 146 ? 8.700 -11.764 -2.295 1.00 92.06 146 SER A N 1
ATOM 1037 C CA . SER A 1 146 ? 7.348 -11.815 -1.734 1.00 92.06 146 SER A CA 1
ATOM 1038 C C . SER A 1 146 ? 6.458 -10.683 -2.262 1.00 92.06 146 SER A C 1
ATOM 1040 O O . SER A 1 146 ? 5.317 -10.936 -2.659 1.00 92.06 146 SER A O 1
ATOM 1042 N N . ALA A 1 147 ? 7.010 -9.477 -2.423 1.00 93.62 147 ALA A N 1
ATOM 1043 C CA . ALA A 1 147 ? 6.355 -8.365 -3.105 1.00 93.62 147 ALA A CA 1
ATOM 1044 C C . ALA A 1 147 ? 6.123 -8.641 -4.598 1.00 93.62 147 ALA A C 1
ATOM 1046 O O . ALA A 1 147 ? 5.062 -8.288 -5.106 1.00 93.62 147 ALA A O 1
ATOM 1047 N N . VAL A 1 148 ? 7.045 -9.321 -5.295 1.00 94.62 148 VAL A N 1
ATOM 1048 C CA . VAL A 1 148 ? 6.832 -9.788 -6.679 1.00 94.62 148 VAL A CA 1
ATOM 1049 C C . VAL A 1 148 ? 5.623 -10.723 -6.745 1.00 94.62 148 VAL A C 1
ATOM 1051 O O . VAL A 1 148 ? 4.695 -10.460 -7.505 1.00 94.62 148 VAL A O 1
ATOM 1054 N N . ALA A 1 149 ? 5.571 -11.763 -5.907 1.00 94.00 149 ALA A N 1
ATOM 1055 C CA . ALA A 1 149 ? 4.456 -12.715 -5.905 1.00 94.00 149 ALA A CA 1
ATOM 1056 C C . ALA A 1 149 ? 3.095 -12.063 -5.567 1.00 94.00 149 ALA A C 1
ATOM 1058 O O . ALA A 1 149 ? 2.051 -12.500 -6.064 1.00 94.00 149 ALA A O 1
ATOM 1059 N N . LEU A 1 150 ? 3.093 -11.014 -4.737 1.00 94.69 150 LEU A N 1
ATOM 1060 C CA . LEU A 1 150 ? 1.914 -10.195 -4.453 1.00 94.69 150 LEU A CA 1
ATOM 1061 C C . LEU A 1 150 ? 1.532 -9.318 -5.663 1.00 94.69 150 LEU A C 1
ATOM 1063 O O . LEU A 1 150 ? 0.393 -9.388 -6.121 1.00 94.69 150 LEU A O 1
ATOM 1067 N N . LEU A 1 151 ? 2.480 -8.564 -6.233 1.00 93.38 151 LEU A N 1
ATOM 1068 C CA . LEU A 1 151 ? 2.289 -7.720 -7.424 1.00 93.38 151 LEU A CA 1
ATOM 1069 C C . LEU A 1 151 ? 1.729 -8.506 -8.615 1.00 93.38 151 LEU A C 1
ATOM 1071 O O . LEU A 1 151 ? 0.779 -8.051 -9.253 1.00 93.38 151 LEU A O 1
ATOM 1075 N N . GLU A 1 152 ? 2.302 -9.671 -8.924 1.00 93.25 152 GLU A N 1
ATOM 1076 C CA . GLU A 1 152 ? 1.887 -10.473 -10.079 1.00 93.25 152 GLU A CA 1
ATOM 1077 C C . GLU A 1 152 ? 0.475 -11.041 -9.910 1.00 93.25 152 GLU A C 1
ATOM 1079 O O . GLU A 1 152 ? -0.345 -10.911 -10.818 1.00 93.25 152 GLU A O 1
ATOM 1084 N N . ARG A 1 153 ? 0.133 -11.552 -8.720 1.00 93.12 153 ARG A N 1
ATOM 1085 C CA . ARG A 1 153 ? -1.238 -11.990 -8.417 1.00 93.12 153 ARG A CA 1
ATOM 1086 C C . ARG A 1 153 ? -2.232 -10.831 -8.519 1.00 93.12 153 ARG A C 1
ATOM 1088 O O . ARG A 1 153 ? -3.250 -10.936 -9.201 1.00 93.12 153 ARG A O 1
ATOM 1095 N N . CYS A 1 154 ? -1.942 -9.715 -7.852 1.00 93.56 154 CYS A N 1
ATOM 1096 C CA . CYS A 1 154 ? -2.901 -8.623 -7.717 1.00 93.56 154 CYS A CA 1
ATOM 1097 C C . CYS A 1 154 ? -3.082 -7.799 -9.004 1.00 93.56 154 CYS A C 1
ATOM 1099 O O . CYS A 1 154 ? -4.177 -7.267 -9.215 1.00 93.56 154 CYS A O 1
ATOM 1101 N N . ARG A 1 155 ? -2.062 -7.710 -9.879 1.00 89.69 155 ARG A N 1
ATOM 1102 C CA . ARG A 1 155 ? -2.195 -7.071 -11.206 1.00 89.69 155 ARG A CA 1
ATOM 1103 C C . ARG A 1 155 ? -3.051 -7.916 -12.154 1.00 89.69 155 ARG A C 1
ATOM 1105 O O . ARG A 1 155 ? -3.831 -7.355 -12.917 1.00 89.69 155 ARG A O 1
ATOM 1112 N N . GLU A 1 156 ? -2.917 -9.245 -12.111 1.00 88.81 156 GLU A N 1
ATOM 1113 C CA . GLU A 1 156 ? -3.568 -10.158 -13.062 1.00 88.81 156 GLU A CA 1
ATOM 1114 C C . GLU A 1 156 ? -5.083 -10.224 -12.851 1.00 88.81 156 GLU A C 1
ATOM 1116 O O . GLU A 1 156 ? -5.826 -10.313 -13.826 1.00 88.81 156 GLU A O 1
ATOM 1121 N N . MET A 1 157 ? -5.549 -10.077 -11.607 1.00 86.44 157 MET A N 1
ATOM 1122 C CA . MET A 1 157 ? -6.982 -10.050 -11.291 1.00 86.44 157 MET A CA 1
ATOM 1123 C C . MET A 1 157 ? -7.712 -8.800 -11.810 1.00 86.44 157 MET A C 1
ATOM 1125 O O . MET A 1 157 ? -8.893 -8.891 -12.135 1.00 86.44 157 MET A O 1
ATOM 1129 N N . LEU A 1 158 ? -7.038 -7.645 -11.906 1.00 77.88 158 LEU A N 1
ATOM 1130 C CA . LEU A 1 158 ? -7.670 -6.373 -12.300 1.00 77.88 158 LEU A CA 1
ATOM 1131 C C . LEU A 1 158 ? -7.199 -5.792 -13.640 1.00 77.88 158 LEU A C 1
ATOM 1133 O O . LEU A 1 158 ? -7.795 -4.834 -14.128 1.00 77.88 158 LEU A O 1
ATOM 1137 N N . GLY A 1 159 ? -6.113 -6.305 -14.221 1.00 75.62 159 GLY A N 1
ATOM 1138 C CA . GLY A 1 159 ? -5.437 -5.650 -15.345 1.00 75.62 159 GLY A CA 1
ATOM 1139 C C . GLY A 1 159 ? -4.750 -4.331 -14.960 1.00 75.62 159 GLY A C 1
ATOM 1140 O O . GLY A 1 159 ? -4.526 -3.485 -15.826 1.00 75.62 159 GLY A O 1
ATOM 1141 N N . ALA A 1 160 ? -4.426 -4.137 -13.677 1.00 77.44 160 ALA A N 1
ATOM 1142 C CA . ALA A 1 160 ? -3.781 -2.922 -13.187 1.00 77.44 160 ALA A CA 1
ATOM 1143 C C . ALA A 1 160 ? -2.378 -2.761 -13.803 1.00 77.44 160 ALA A C 1
ATOM 1145 O O . ALA A 1 160 ? -1.526 -3.642 -13.680 1.00 77.44 160 ALA A O 1
ATOM 1146 N N . SER A 1 161 ? -2.125 -1.625 -14.458 1.00 78.69 161 SER A N 1
ATOM 1147 C CA . SER A 1 161 ? -0.830 -1.301 -15.084 1.00 78.69 161 SER A CA 1
ATOM 1148 C C . SER A 1 161 ? 0.029 -0.325 -14.269 1.00 78.69 161 SER A C 1
ATOM 1150 O O . SER A 1 161 ? 1.202 -0.114 -14.594 1.00 78.69 161 SER A O 1
ATOM 1152 N N . VAL A 1 162 ? -0.546 0.268 -13.219 1.00 85.19 162 VAL A N 1
ATOM 1153 C CA . VAL A 1 162 ? 0.062 1.291 -12.357 1.00 85.19 162 VAL A CA 1
ATOM 1154 C C . VAL A 1 162 ? -0.007 0.848 -10.894 1.00 85.19 162 VAL A C 1
ATOM 1156 O O . VAL A 1 162 ? -0.975 0.220 -10.463 1.00 85.19 162 VAL A O 1
ATOM 1159 N N . VAL A 1 163 ? 1.038 1.188 -10.141 1.00 88.75 163 VAL A N 1
ATOM 1160 C CA . VAL A 1 163 ? 1.069 1.147 -8.677 1.00 88.75 163 VAL A CA 1
ATOM 1161 C C . VAL A 1 163 ? 1.074 2.588 -8.175 1.00 88.75 163 VAL A C 1
ATOM 1163 O O . VAL A 1 163 ? 2.014 3.338 -8.453 1.00 88.75 163 VAL A O 1
ATOM 1166 N N . SER A 1 164 ? 0.038 2.975 -7.438 1.00 90.06 164 SER A N 1
ATOM 1167 C CA . SER A 1 164 ? -0.057 4.269 -6.765 1.00 90.06 164 SER A CA 1
ATOM 1168 C C . SER A 1 164 ? 0.653 4.177 -5.413 1.00 90.06 164 SER A C 1
ATOM 1170 O O . SER A 1 164 ? 0.155 3.582 -4.457 1.00 90.06 164 SER A O 1
ATOM 1172 N N . GLY A 1 165 ? 1.875 4.711 -5.361 1.00 88.56 165 GLY A N 1
ATOM 1173 C CA . GLY A 1 165 ? 2.745 4.675 -4.190 1.00 88.56 165 GLY A CA 1
ATOM 1174 C C . GLY A 1 165 ? 2.576 5.917 -3.321 1.00 88.56 165 GLY A C 1
ATOM 1175 O O . GLY A 1 165 ? 2.962 7.018 -3.724 1.00 88.56 165 GLY A O 1
ATOM 1176 N N . PHE A 1 166 ? 2.050 5.743 -2.112 1.00 88.50 166 PHE A N 1
ATOM 1177 C CA . PHE A 1 166 ? 1.976 6.794 -1.103 1.00 88.50 166 PHE A CA 1
ATOM 1178 C C . PHE A 1 166 ? 3.333 6.968 -0.416 1.00 88.50 166 PHE A C 1
ATOM 1180 O O . PHE A 1 166 ? 3.867 6.040 0.189 1.00 88.50 166 PHE A O 1
ATOM 1187 N N . GLY A 1 167 ? 3.869 8.189 -0.444 1.00 85.19 167 GLY A N 1
ATOM 1188 C CA . GLY A 1 167 ? 4.966 8.585 0.442 1.00 85.19 167 GLY A CA 1
ATOM 1189 C C . GLY A 1 167 ? 4.461 8.969 1.835 1.00 85.19 167 GLY A C 1
ATOM 1190 O O . GLY A 1 167 ? 5.175 8.792 2.820 1.00 85.19 167 GLY A O 1
ATOM 1191 N N . ARG A 1 168 ? 3.219 9.470 1.928 1.00 88.00 168 ARG A N 1
ATOM 1192 C CA . ARG A 1 168 ? 2.512 9.732 3.188 1.00 88.00 168 ARG A CA 1
ATOM 1193 C C . ARG A 1 168 ? 0.996 9.815 2.975 1.00 88.00 168 ARG A C 1
ATOM 1195 O O . ARG A 1 168 ? 0.547 10.559 2.104 1.00 88.00 168 ARG A O 1
ATOM 1202 N N . VAL A 1 169 ? 0.216 9.159 3.836 1.00 91.12 169 VAL A N 1
ATOM 1203 C CA . VAL A 1 169 ? -1.221 9.446 4.011 1.00 91.12 169 VAL A CA 1
ATOM 1204 C C . VAL A 1 169 ? -1.379 10.689 4.897 1.00 91.12 169 VAL A C 1
ATOM 1206 O O . VAL A 1 169 ? -0.648 10.878 5.871 1.00 91.12 169 VAL A O 1
ATOM 1209 N N . THR A 1 170 ? -2.285 11.584 4.514 1.00 91.50 170 THR A N 1
ATOM 1210 C CA . THR A 1 170 ? -2.482 12.910 5.134 1.00 91.50 170 THR A CA 1
ATOM 1211 C C . THR A 1 170 ? -3.896 13.139 5.660 1.00 91.50 170 THR A C 1
ATOM 1213 O O . THR A 1 170 ? -4.091 14.007 6.507 1.00 91.50 170 THR A O 1
ATOM 1216 N N . SER A 1 171 ? -4.871 12.371 5.174 1.00 93.69 171 SER A N 1
ATOM 1217 C CA . SER A 1 171 ? -6.245 12.358 5.666 1.00 93.69 171 SER A CA 1
ATOM 1218 C C . SER A 1 171 ? -6.867 10.982 5.431 1.00 93.69 171 SER A C 1
ATOM 1220 O O . SER A 1 171 ? -6.500 10.295 4.473 1.00 93.69 171 SER A O 1
ATOM 1222 N N . ILE A 1 172 ? -7.779 10.606 6.324 1.00 96.31 172 ILE A N 1
ATOM 1223 C CA . ILE A 1 172 ? -8.581 9.384 6.299 1.00 96.31 172 ILE A CA 1
ATOM 1224 C C . ILE A 1 172 ? -10.007 9.829 6.643 1.00 96.31 172 ILE A C 1
ATOM 1226 O O . ILE A 1 172 ? -10.220 10.490 7.663 1.00 96.31 172 ILE A O 1
ATOM 1230 N N . GLU A 1 173 ? -10.959 9.508 5.779 1.00 96.19 173 GLU A N 1
ATOM 1231 C CA . GLU A 1 173 ? -12.388 9.768 5.932 1.00 96.19 173 GLU A CA 1
ATOM 1232 C C . GLU A 1 173 ? -13.093 8.407 5.986 1.00 96.19 173 GLU A C 1
ATOM 1234 O O . GLU A 1 173 ? -12.992 7.626 5.041 1.00 96.19 173 GLU A O 1
ATOM 1239 N N . ALA A 1 174 ? -13.769 8.113 7.100 1.00 91.94 174 ALA A N 1
ATOM 1240 C CA . ALA A 1 174 ? -14.326 6.786 7.351 1.00 91.94 174 ALA A CA 1
ATOM 1241 C C . ALA A 1 174 ? -15.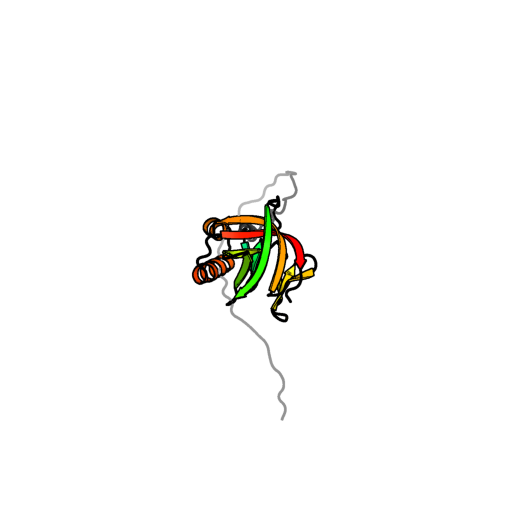377 6.374 6.304 1.00 91.94 174 ALA A C 1
ATOM 1243 O O . ALA A 1 174 ? -16.266 7.168 5.969 1.00 91.94 174 ALA A O 1
ATOM 1244 N N . GLY A 1 175 ? -15.297 5.129 5.831 1.00 82.81 175 GLY A N 1
ATOM 1245 C CA . GLY A 1 175 ? -16.330 4.508 4.999 1.00 82.81 175 GLY A CA 1
ATOM 1246 C C . GLY A 1 175 ? -17.640 4.326 5.775 1.00 82.81 175 GLY A C 1
ATOM 1247 O O . GLY A 1 175 ? -17.624 3.892 6.926 1.00 82.81 175 GLY A O 1
ATOM 1248 N N . GLY A 1 176 ? -18.773 4.689 5.163 1.00 63.75 176 GLY A N 1
ATOM 1249 C CA . GLY A 1 176 ? -20.116 4.616 5.767 1.00 63.75 176 GLY A CA 1
ATOM 1250 C C . GLY A 1 176 ? -21.004 3.517 5.197 1.00 63.75 176 GLY A C 1
ATOM 1251 O O . GLY A 1 176 ? -20.776 3.129 4.031 1.00 63.75 176 GLY A O 1
#

pLDDT: mean 76.47, std 21.37, range [35.75, 98.25]

Sequence (176 aa):
MTAESAKRVLAAALATLLLVAACDSTQDRGNELPTTSVVETTASTVEEIAEAKGLTSDGPLLVAAR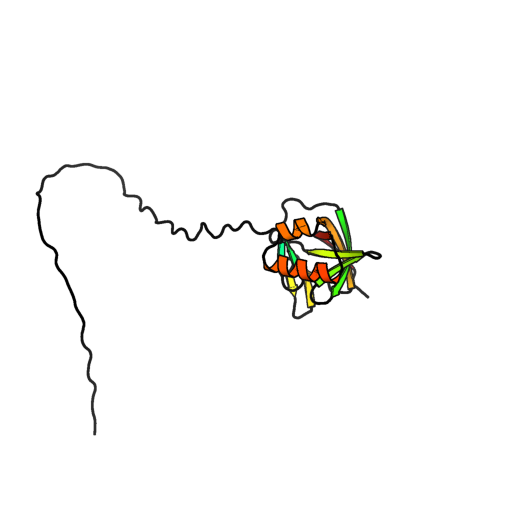APDVINAAGLGGTIEIVDGCVYLTEGPGRDLVGWPFGTRWDDENQQIVLADGQTIEAGDRILGGGGGYSVLQALEAADASAVALLERCREMLGASVVSGFGRVTSIEAGG

Mean predicted aligned error: 15.0 Å

Secondary structure (DSSP, 8-state):
------------------------------------------GGGSSS-----SEEEETTEEEESS--SS---EEEEEEEEEETTEEEEEETTEEEEEEEPTT-EEETTTTEEE-TTS-EE-TT-EEEEEEEEEEHHHHHHTB-HHHHHHHHHHHHHHT--EEEEEEEEEEEE---

Foldseek 3Di:
DDDDDDDDDDDDDDDDDDDDDDDDDDDDDDDDDDDDPPPPPPCPVVVPPPPQQQWEDAFQATEGSDQDPDFAADKDKAFWAADPRHIWGDDDPDTAGEYEYHCWHADPVVRWIAHNVGDIAHHQKMWIATHDKDFLVVNCNRYDPRSNVSSVVRCVVGVHGIYTYGSDIDDIHDGD

Radius of gyration: 31.3 Å; Cα contacts (8 Å, |Δi|>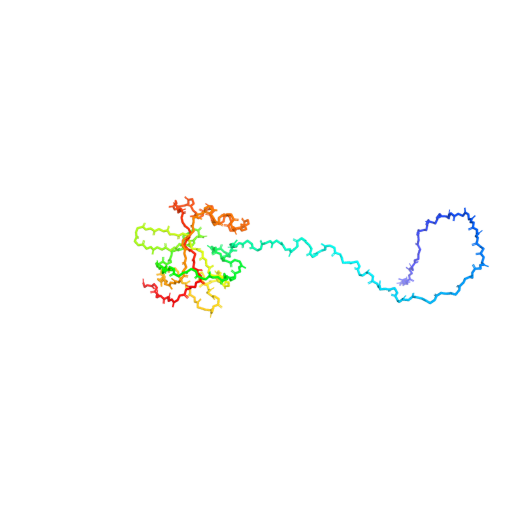4): 289; chains: 1; bounding box: 92×74×63 Å

Solvent-accessible surface area (backbone atoms only — not comparable to full-atom values): 10782 Å² total; per-residue (Å²): 140,88,81,88,88,85,81,90,84,89,87,88,86,85,88,82,88,87,84,87,88,86,80,87,90,81,90,85,90,81,92,78,81,82,82,74,80,78,72,82,74,68,75,80,70,71,77,77,68,65,78,79,36,53,24,30,56,40,89,47,40,35,22,27,65,53,75,71,96,69,67,46,81,42,82,45,66,29,30,32,43,72,55,97,71,28,45,31,37,34,51,89,97,48,60,31,38,42,31,37,31,40,67,42,41,63,37,82,91,78,66,30,40,33,40,65,88,68,53,74,48,48,71,47,21,34,39,34,27,32,8,49,77,40,48,46,66,60,50,49,76,29,27,34,77,61,20,34,58,48,51,56,55,52,24,69,79,70,69,40,62,42,29,41,31,35,55,39,81,76,48,77,44,82,52,129